Protein AF-A0A3D3LPK2-F1 (afdb_monomer_lite)

Secondary structure (DSSP, 8-state):
------PPPPHHHHHHHHHHTTS---HHHHHHHHHHHTTT-S---HHHHHHH--

pLDDT: mean 89.73, std 11.69, range [44.66, 96.88]

Foldseek 3Di:
DDPPPPDDDDLLLVLLVVQPVVHDDDLVSSQVSSCVVVVNPDHDDPCNSVVSVD

Sequence (54 aa):
MINNNKNPLTPAVLHILLALSTGEKHGYAIMKQVKIDSLGKIKMGPGTLYGSIS

Radius of gyration: 12.54 Å; chains: 1; bounding box: 23×34×35 Å

Structure (mmCIF, N/CA/C/O backbone):
data_AF-A0A3D3LPK2-F1
#
_entry.id   AF-A0A3D3LPK2-F1
#
loop_
_atom_site.group_PDB
_atom_site.id
_atom_site.type_symbol
_atom_site.label_atom_id
_atom_site.label_alt_id
_atom_site.label_comp_id
_atom_site.label_asym_id
_atom_site.label_entity_id
_atom_site.label_seq_id
_atom_site.pdbx_PDB_ins_code
_atom_site.Cartn_x
_atom_site.Cartn_y
_atom_site.Cartn_z
_atom_site.occupancy
_atom_site.B_iso_or_equiv
_atom_site.auth_seq_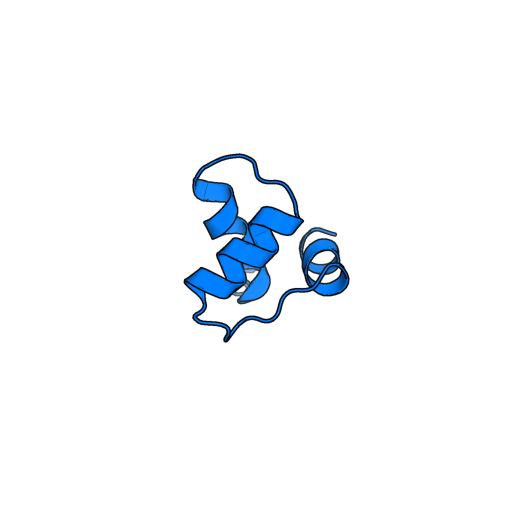id
_atom_site.auth_comp_id
_atom_site.auth_asym_id
_atom_site.auth_atom_id
_atom_site.pdbx_PDB_model_num
ATOM 1 N N . MET A 1 1 ? -3.102 -26.136 -25.656 1.00 44.66 1 MET A N 1
ATOM 2 C CA . MET A 1 1 ? -2.511 -26.282 -24.305 1.00 44.66 1 MET A CA 1
ATOM 3 C C . MET A 1 1 ? -2.948 -25.083 -23.479 1.00 44.66 1 MET A C 1
ATOM 5 O O . MET A 1 1 ? -2.720 -23.964 -23.913 1.00 44.66 1 MET A O 1
ATOM 9 N N . ILE A 1 2 ? -3.642 -25.294 -22.360 1.00 55.47 2 ILE A N 1
ATOM 10 C CA . ILE A 1 2 ? -4.037 -24.217 -21.438 1.00 55.47 2 ILE A CA 1
ATOM 11 C C . ILE A 1 2 ? -2.870 -23.931 -20.486 1.00 55.47 2 ILE A C 1
ATOM 13 O O . ILE A 1 2 ? -2.545 -24.758 -19.638 1.00 55.47 2 ILE A O 1
ATOM 17 N N . ASN A 1 3 ? -2.218 -22.778 -20.644 1.00 57.03 3 ASN A N 1
ATOM 18 C CA . ASN A 1 3 ? -1.173 -22.322 -19.727 1.00 57.03 3 ASN A CA 1
ATOM 19 C C . ASN A 1 3 ? -1.812 -21.851 -18.411 1.00 57.03 3 ASN A C 1
ATOM 21 O O . ASN A 1 3 ? -2.241 -20.708 -18.290 1.00 57.03 3 ASN A O 1
ATOM 25 N N . ASN A 1 4 ? -1.860 -22.732 -17.413 1.00 65.25 4 ASN A N 1
ATOM 26 C CA . ASN A 1 4 ? -2.323 -22.431 -16.054 1.00 65.25 4 ASN A CA 1
ATOM 27 C C . ASN A 1 4 ? -1.190 -21.866 -15.176 1.00 65.25 4 ASN A C 1
ATOM 29 O O . ASN A 1 4 ? -0.905 -22.396 -14.104 1.00 65.25 4 ASN A O 1
ATOM 33 N N . ASN A 1 5 ? -0.530 -20.792 -15.612 1.00 65.06 5 ASN A N 1
ATOM 34 C CA . ASN A 1 5 ? 0.534 -20.159 -14.825 1.00 65.06 5 ASN A CA 1
ATOM 35 C C . ASN A 1 5 ? -0.069 -19.264 -13.722 1.00 65.06 5 ASN A C 1
ATOM 37 O O . ASN A 1 5 ? -0.114 -18.042 -13.836 1.00 65.06 5 ASN A O 1
ATOM 41 N N . LYS A 1 6 ? -0.592 -19.883 -12.656 1.00 69.00 6 LYS A N 1
ATOM 42 C CA . LYS A 1 6 ? -1.080 -19.190 -11.452 1.00 69.00 6 LYS A CA 1
ATOM 43 C C . LYS A 1 6 ? 0.065 -19.003 -10.457 1.00 69.00 6 LYS A C 1
ATOM 45 O O . LYS A 1 6 ? 0.113 -19.678 -9.432 1.00 69.00 6 LYS A O 1
ATOM 50 N N . ASN A 1 7 ? 0.988 -18.090 -10.752 1.00 79.19 7 ASN A N 1
ATOM 51 C CA . ASN A 1 7 ? 1.939 -17.662 -9.729 1.00 79.19 7 ASN A CA 1
ATOM 52 C C . ASN A 1 7 ? 1.194 -16.857 -8.651 1.00 79.19 7 ASN A C 1
ATOM 54 O O . ASN A 1 7 ? 0.345 -16.029 -8.994 1.00 79.19 7 ASN A O 1
ATOM 58 N N . PRO A 1 8 ? 1.472 -17.094 -7.356 1.00 84.88 8 PRO A N 1
ATOM 59 C CA . PRO A 1 8 ? 0.845 -16.331 -6.289 1.00 84.88 8 PRO A CA 1
ATOM 60 C C . PRO A 1 8 ? 1.210 -14.850 -6.419 1.00 84.88 8 PRO A C 1
ATOM 62 O O . PRO A 1 8 ? 2.348 -14.502 -6.742 1.00 84.88 8 PRO A O 1
ATOM 65 N N . LEU A 1 9 ? 0.238 -13.977 -6.149 1.00 89.81 9 LEU A N 1
ATOM 66 C CA . LEU A 1 9 ? 0.486 -12.542 -6.067 1.00 89.81 9 LEU A CA 1
ATOM 67 C C . LEU A 1 9 ? 1.501 -12.262 -4.960 1.00 89.81 9 LEU A C 1
ATOM 69 O O . LEU A 1 9 ? 1.462 -12.873 -3.888 1.00 89.81 9 LEU A O 1
ATOM 73 N N . THR A 1 10 ? 2.378 -11.290 -5.192 1.00 91.56 10 THR A N 1
ATOM 74 C CA . THR A 1 10 ? 3.223 -10.794 -4.109 1.00 91.56 10 THR A CA 1
ATOM 75 C C . THR A 1 10 ? 2.337 -10.142 -3.038 1.00 91.56 10 THR A C 1
ATOM 77 O O . THR A 1 10 ? 1.289 -9.570 -3.363 1.00 91.56 10 THR A O 1
ATOM 80 N N . PRO A 1 11 ? 2.744 -10.161 -1.755 1.00 92.00 11 PRO A N 1
ATOM 81 C CA . PRO A 1 11 ? 1.996 -9.486 -0.698 1.00 92.00 11 PRO A CA 1
ATOM 82 C C . PRO A 1 11 ? 1.724 -8.006 -0.997 1.00 92.00 11 PRO A C 1
ATOM 84 O O . PRO A 1 11 ? 0.659 -7.503 -0.647 1.00 92.00 11 PRO A O 1
ATOM 87 N N . ALA A 1 12 ? 2.655 -7.324 -1.674 1.00 92.56 12 ALA A N 1
ATOM 88 C CA . ALA A 1 12 ? 2.499 -5.934 -2.092 1.00 92.56 12 ALA A CA 1
ATOM 89 C C . ALA A 1 12 ? 1.348 -5.764 -3.096 1.00 92.56 12 ALA A C 1
ATOM 91 O O . ALA A 1 12 ? 0.459 -4.947 -2.863 1.00 92.56 12 ALA A O 1
ATOM 92 N N . VAL A 1 13 ? 1.323 -6.570 -4.162 1.00 94.25 13 VAL A N 1
ATOM 93 C CA . VAL A 1 13 ? 0.271 -6.510 -5.189 1.00 94.25 13 VAL A CA 1
ATOM 94 C C . VAL A 1 13 ? -1.096 -6.848 -4.594 1.00 94.25 13 VAL A C 1
ATOM 96 O O . VAL A 1 13 ? -2.066 -6.139 -4.851 1.00 94.25 13 VAL A O 1
ATOM 99 N N . LEU A 1 1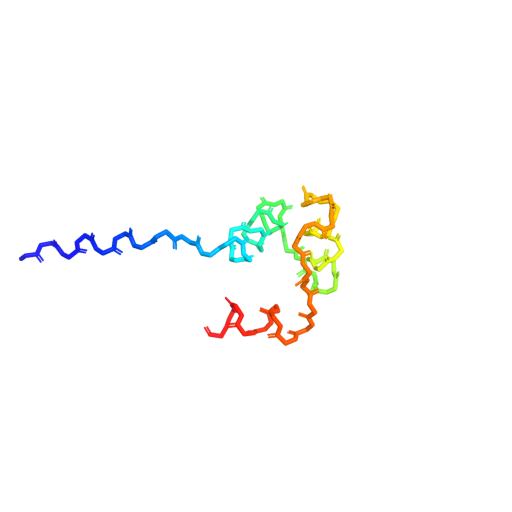4 ? -1.175 -7.866 -3.731 1.00 95.19 14 LEU A N 1
ATOM 100 C CA . LEU A 1 14 ? -2.426 -8.229 -3.060 1.00 95.19 14 LEU A CA 1
ATOM 101 C C . LEU A 1 14 ? -2.989 -7.072 -2.219 1.00 95.19 14 LEU A C 1
ATOM 103 O O . LEU A 1 14 ? -4.182 -6.786 -2.290 1.00 95.19 14 LEU A O 1
ATOM 107 N N . HIS A 1 15 ? -2.141 -6.372 -1.463 1.00 95.81 15 HIS A N 1
ATOM 108 C CA . HIS A 1 15 ? -2.583 -5.238 -0.648 1.00 95.81 15 HIS A CA 1
ATOM 109 C C . HIS A 1 15 ? -2.957 -4.005 -1.488 1.00 95.81 15 HIS A C 1
ATOM 111 O O . HIS A 1 15 ? -3.861 -3.269 -1.101 1.00 95.81 15 HIS A O 1
ATOM 117 N N . ILE A 1 16 ? -2.319 -3.787 -2.644 1.00 95.38 16 ILE A N 1
ATOM 118 C CA . ILE A 1 16 ? -2.719 -2.726 -3.587 1.00 95.38 16 ILE A CA 1
ATOM 119 C C . ILE A 1 16 ? -4.131 -2.998 -4.116 1.00 95.38 16 ILE A C 1
ATOM 121 O O . ILE A 1 16 ? -4.982 -2.110 -4.078 1.00 95.38 16 ILE A O 1
ATOM 125 N N . LEU A 1 17 ? -4.404 -4.230 -4.554 1.00 95.88 17 LEU A N 1
ATOM 126 C CA . LEU A 1 17 ? -5.729 -4.625 -5.039 1.00 95.88 17 LEU A CA 1
ATOM 127 C C . LEU A 1 17 ? -6.791 -4.522 -3.940 1.00 95.88 17 LEU A C 1
ATOM 129 O O . LEU A 1 17 ? -7.885 -4.022 -4.192 1.00 95.88 17 LEU A O 1
ATOM 133 N N . LEU A 1 18 ? -6.463 -4.932 -2.711 1.00 96.06 18 LEU A N 1
ATOM 134 C CA . LEU A 1 18 ? -7.367 -4.793 -1.571 1.00 96.06 18 LEU A CA 1
ATOM 135 C C . LEU A 1 18 ? -7.694 -3.321 -1.292 1.00 96.06 18 LEU A C 1
ATOM 137 O O . LEU A 1 18 ? -8.866 -2.979 -1.137 1.00 96.06 18 LEU A O 1
ATOM 141 N N . ALA A 1 19 ? -6.695 -2.435 -1.309 1.00 95.88 19 ALA A N 1
ATOM 142 C CA . ALA A 1 19 ? -6.918 -1.003 -1.136 1.00 95.88 19 ALA A CA 1
ATOM 143 C C . ALA A 1 19 ? -7.841 -0.434 -2.229 1.00 95.88 19 ALA A C 1
ATOM 145 O O . ALA A 1 19 ? -8.720 0.366 -1.920 1.00 95.88 19 ALA A O 1
ATOM 146 N N . LEU A 1 20 ? -7.695 -0.873 -3.481 1.00 96.38 20 LEU A N 1
ATOM 147 C CA . LEU A 1 20 ? -8.510 -0.422 -4.618 1.00 96.38 20 LEU A CA 1
ATOM 148 C C . LEU A 1 20 ? -9.899 -1.075 -4.695 1.00 96.38 20 LEU A C 1
ATOM 150 O O . LEU A 1 20 ? -10.776 -0.559 -5.383 1.00 96.38 20 LEU A O 1
ATOM 154 N N . SER A 1 21 ? -10.138 -2.173 -3.972 1.00 96.56 21 SER A N 1
ATOM 155 C CA . SER A 1 21 ? -11.428 -2.887 -3.988 1.00 96.56 21 SER A CA 1
ATOM 156 C C . SER A 1 21 ? -12.613 -2.033 -3.518 1.00 96.56 21 SER A C 1
ATOM 158 O O . SER A 1 21 ? -13.758 -2.314 -3.8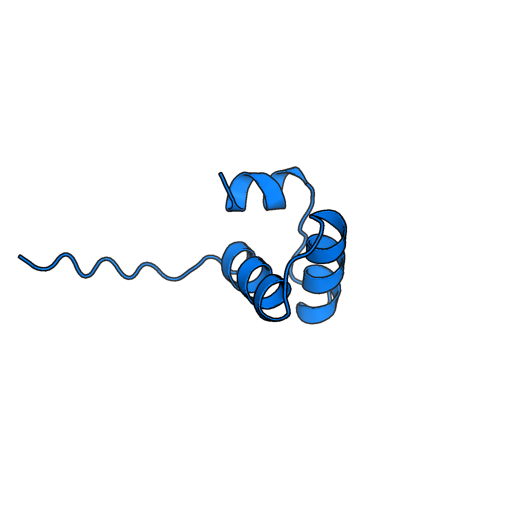57 1.00 96.56 21 SER A O 1
ATOM 160 N N . THR A 1 22 ? -12.333 -0.961 -2.770 1.00 91.69 22 THR A N 1
ATOM 161 C CA . THR A 1 22 ? -13.329 -0.003 -2.261 1.00 91.69 22 THR A CA 1
ATOM 162 C C . THR A 1 22 ? -13.486 1.239 -3.144 1.00 91.69 22 THR A C 1
ATOM 164 O O . THR A 1 22 ? -14.177 2.180 -2.757 1.00 91.69 22 THR A O 1
ATOM 167 N N . GLY A 1 23 ? -12.831 1.268 -4.307 1.00 95.06 23 GLY A N 1
ATOM 168 C CA . GLY A 1 23 ? -12.842 2.378 -5.256 1.00 95.06 23 GLY A CA 1
ATOM 169 C C . GLY A 1 23 ? -11.458 2.976 -5.504 1.00 95.06 23 GLY A C 1
ATOM 170 O O . GLY A 1 23 ? -10.458 2.584 -4.898 1.00 95.06 23 GLY A O 1
ATOM 171 N N . GLU A 1 24 ? -11.414 3.958 -6.403 1.00 95.69 24 GLU A N 1
ATOM 172 C CA . GLU A 1 24 ? -10.184 4.642 -6.801 1.00 95.69 24 GLU A CA 1
ATOM 173 C C . GLU A 1 24 ? -9.502 5.329 -5.613 1.00 95.69 24 GLU A C 1
ATOM 175 O O . GLU A 1 24 ? -10.145 5.936 -4.750 1.00 95.69 24 GLU A O 1
ATOM 180 N N . LYS A 1 25 ? -8.169 5.238 -5.558 1.00 95.81 25 LYS A N 1
ATOM 181 C CA . LYS A 1 25 ? -7.363 5.872 -4.512 1.00 95.81 25 LYS A CA 1
ATOM 182 C C . LYS A 1 25 ? -6.089 6.458 -5.083 1.00 95.81 25 LYS A C 1
ATOM 184 O O . LYS A 1 25 ? -5.432 5.874 -5.938 1.00 95.81 25 LYS A O 1
ATOM 189 N N . HIS A 1 26 ? -5.697 7.596 -4.524 1.00 95.75 26 HIS A N 1
ATOM 190 C CA . HIS A 1 26 ? -4.396 8.183 -4.799 1.00 95.75 26 HIS A CA 1
ATOM 191 C C . HIS A 1 26 ? -3.273 7.310 -4.218 1.00 95.75 26 HIS A C 1
ATOM 193 O O . HIS A 1 26 ? -3.452 6.686 -3.169 1.00 95.75 26 HIS A O 1
ATOM 199 N N . GLY A 1 27 ? -2.088 7.304 -4.838 1.00 94.62 27 GLY A N 1
ATOM 200 C CA . GLY A 1 27 ? -0.992 6.405 -4.441 1.00 94.62 27 GLY A CA 1
ATOM 201 C C . GLY A 1 27 ? -0.582 6.534 -2.969 1.00 94.62 27 GLY A C 1
ATOM 202 O O . GLY A 1 27 ? -0.316 5.543 -2.290 1.00 94.62 27 GLY A O 1
ATOM 203 N N . TYR A 1 28 ? -0.627 7.749 -2.419 1.00 96.25 28 TYR A N 1
ATOM 204 C CA . TYR A 1 28 ? -0.360 7.974 -0.998 1.00 96.25 28 TYR A CA 1
ATOM 205 C C . TYR A 1 28 ? -1.437 7.391 -0.070 1.00 96.25 28 TYR A C 1
ATOM 207 O O . TYR A 1 28 ? -1.116 6.874 1.002 1.00 96.25 28 TYR A O 1
ATOM 215 N N . ALA A 1 29 ? -2.705 7.430 -0.487 1.00 96.75 29 ALA A N 1
ATOM 216 C CA . ALA A 1 29 ? -3.794 6.804 0.255 1.00 96.75 29 ALA A CA 1
ATOM 217 C C . ALA A 1 29 ? -3.647 5.275 0.263 1.00 96.75 29 ALA A C 1
ATOM 219 O O . ALA A 1 29 ? -3.847 4.662 1.308 1.00 96.75 29 ALA A O 1
ATOM 220 N N . ILE A 1 30 ? -3.199 4.676 -0.848 1.00 96.88 30 ILE A N 1
ATOM 221 C CA . ILE A 1 30 ? -2.869 3.244 -0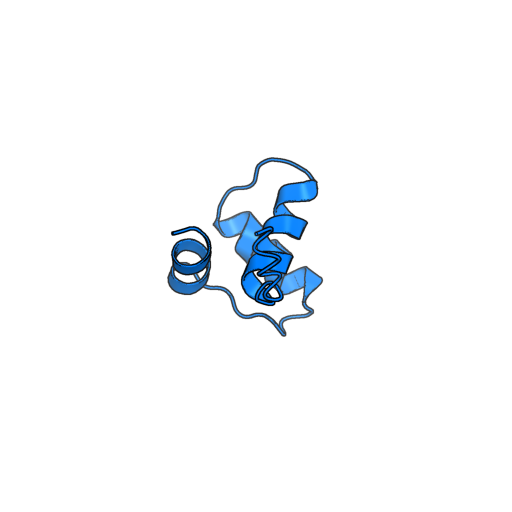.920 1.00 96.88 30 ILE A CA 1
ATOM 222 C C . ILE A 1 30 ? -1.755 2.911 0.077 1.00 96.88 30 ILE A C 1
ATOM 224 O O . ILE A 1 30 ? -1.949 2.063 0.940 1.00 96.88 30 ILE A O 1
ATOM 228 N N . MET A 1 31 ? -0.621 3.619 0.044 1.00 96.50 31 MET A N 1
ATOM 229 C CA . MET A 1 31 ? 0.498 3.357 0.967 1.00 96.50 31 MET A CA 1
ATOM 230 C C . MET A 1 31 ? 0.089 3.462 2.446 1.00 96.50 31 MET A C 1
ATOM 232 O O . MET A 1 31 ? 0.509 2.640 3.265 1.00 96.50 31 MET A O 1
ATOM 236 N N . LYS A 1 32 ? -0.752 4.445 2.798 1.00 96.62 32 LYS A N 1
ATOM 237 C CA . LYS A 1 32 ? -1.313 4.580 4.152 1.00 96.62 32 LYS A CA 1
ATOM 238 C C . LYS A 1 32 ? -2.198 3.394 4.527 1.00 96.62 32 LYS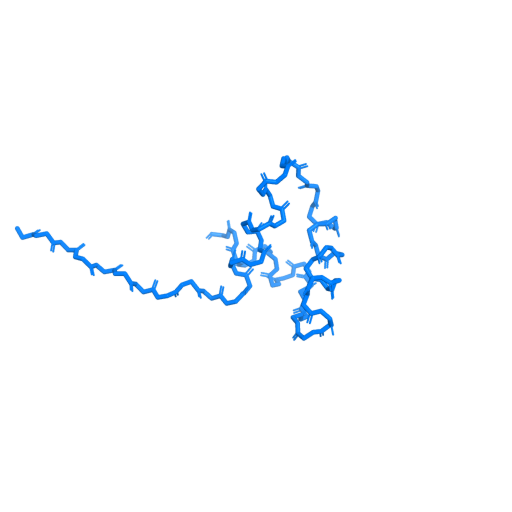 A C 1
ATOM 240 O O . LYS A 1 32 ? -2.005 2.830 5.601 1.00 96.62 32 LYS A O 1
ATOM 245 N N . GLN A 1 33 ? -3.127 3.020 3.651 1.00 96.62 33 GLN A N 1
ATOM 246 C CA . GLN A 1 33 ? -4.057 1.919 3.887 1.00 96.62 33 GLN A CA 1
ATOM 247 C C . GLN A 1 33 ? -3.309 0.591 4.045 1.00 96.62 33 GLN A C 1
ATOM 249 O O . GLN A 1 33 ? -3.491 -0.095 5.041 1.00 96.62 33 GLN A O 1
ATOM 254 N N . VAL A 1 34 ? -2.362 0.289 3.151 1.00 96.31 34 VAL A N 1
ATOM 255 C CA . VAL A 1 34 ? -1.532 -0.925 3.228 1.00 96.31 34 VAL A CA 1
ATOM 256 C C . VAL A 1 34 ? -0.745 -0.988 4.535 1.00 96.31 34 VAL A C 1
ATOM 258 O O . VAL A 1 34 ? -0.643 -2.053 5.145 1.00 96.31 34 VAL A O 1
ATOM 261 N N . LYS A 1 35 ? -0.203 0.139 5.011 1.00 96.81 35 LYS A N 1
ATOM 262 C CA . LYS A 1 35 ? 0.481 0.187 6.310 1.00 96.81 35 LYS A CA 1
ATOM 263 C C . LYS A 1 35 ? -0.470 -0.149 7.463 1.00 96.81 35 LYS A C 1
ATOM 265 O O . LYS A 1 35 ? -0.052 -0.848 8.381 1.00 96.81 35 LYS A O 1
ATOM 270 N N . ILE A 1 36 ? -1.707 0.345 7.427 1.00 96.31 36 ILE A N 1
ATOM 271 C CA . ILE A 1 36 ? -2.726 0.083 8.454 1.00 96.31 36 ILE A CA 1
ATOM 272 C C . ILE A 1 36 ? -3.157 -1.387 8.409 1.00 96.31 36 ILE A C 1
ATOM 274 O O . ILE A 1 36 ? -3.014 -2.089 9.408 1.00 96.31 36 ILE A O 1
ATOM 278 N N . 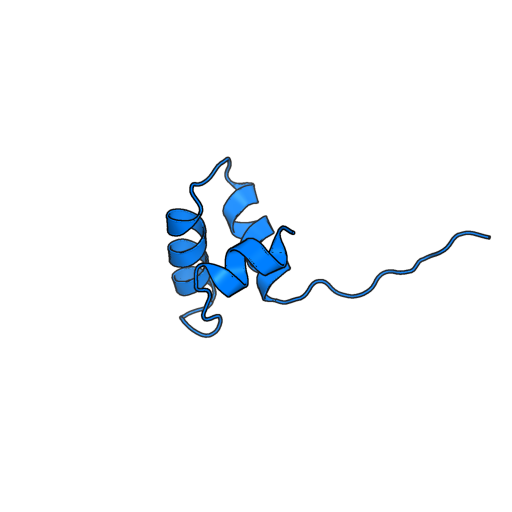ASP A 1 37 ? -3.584 -1.870 7.244 1.00 95.31 37 ASP A N 1
ATOM 279 C CA . ASP A 1 37 ? -4.135 -3.219 7.056 1.00 95.31 37 ASP A CA 1
ATOM 280 C C . ASP A 1 37 ? -3.104 -4.312 7.347 1.00 95.31 37 ASP A C 1
ATOM 282 O O . ASP A 1 37 ? -3.427 -5.372 7.877 1.00 95.31 37 ASP A O 1
ATOM 286 N N . SER A 1 38 ? -1.832 -4.036 7.048 1.00 95.31 38 SER A N 1
ATOM 287 C CA . SER A 1 38 ? -0.737 -4.964 7.330 1.00 95.31 38 SER A CA 1
ATOM 288 C C . SER A 1 38 ? -0.160 -4.838 8.741 1.00 95.31 38 SER A C 1
ATOM 290 O O . SER A 1 38 ? 0.822 -5.517 9.048 1.00 95.31 38 SER A O 1
ATOM 292 N N . LEU A 1 39 ? -0.704 -3.963 9.596 1.00 96.00 39 LEU A N 1
ATOM 293 C CA . LEU A 1 39 ? -0.143 -3.633 10.914 1.00 96.00 39 LEU A CA 1
ATOM 294 C C . LEU A 1 39 ? 1.346 -3.242 10.835 1.00 96.00 39 LEU A C 1
ATOM 296 O O . LEU A 1 39 ? 2.168 -3.629 11.664 1.00 96.00 39 LEU A O 1
ATOM 300 N N . GLY A 1 40 ? 1.718 -2.516 9.781 1.00 95.00 40 GLY A N 1
ATOM 301 C CA . GLY A 1 40 ? 3.085 -2.077 9.510 1.00 95.00 40 GLY A CA 1
ATOM 302 C C . GLY A 1 40 ? 4.040 -3.161 9.001 1.00 95.00 40 GLY A C 1
ATOM 303 O O . GLY A 1 40 ? 5.218 -2.857 8.796 1.00 95.00 40 GLY A O 1
ATOM 304 N N . LYS A 1 41 ? 3.575 -4.397 8.768 1.00 94.81 41 LYS A N 1
ATOM 305 C CA . LYS A 1 41 ? 4.407 -5.490 8.231 1.00 94.81 41 LYS A CA 1
ATOM 306 C C . LYS A 1 41 ? 4.815 -5.245 6.782 1.00 94.81 41 LYS A C 1
ATOM 308 O O . LYS A 1 41 ? 5.924 -5.601 6.394 1.00 94.81 41 LYS A O 1
ATOM 313 N N . ILE A 1 42 ? 3.943 -4.621 5.991 1.00 93.62 42 ILE A N 1
ATOM 314 C CA . ILE A 1 42 ? 4.250 -4.231 4.617 1.00 93.62 42 ILE A CA 1
ATOM 315 C C . ILE A 1 42 ? 4.703 -2.772 4.613 1.00 93.62 42 ILE A C 1
ATOM 317 O O . ILE A 1 42 ? 3.931 -1.852 4.886 1.00 93.62 42 ILE A O 1
ATOM 321 N N . LYS A 1 43 ? 5.980 -2.555 4.285 1.00 90.31 43 LYS A N 1
ATOM 322 C CA . LYS A 1 43 ? 6.543 -1.223 4.053 1.00 90.31 43 LYS A CA 1
ATOM 323 C C . LYS A 1 43 ? 6.481 -0.922 2.563 1.00 90.31 43 LYS A C 1
ATOM 325 O O . LYS A 1 43 ? 7.198 -1.532 1.778 1.00 90.31 43 LYS A O 1
ATOM 330 N N . MET A 1 44 ? 5.626 0.020 2.190 1.00 92.69 44 MET A N 1
ATOM 331 C CA . MET A 1 44 ? 5.439 0.433 0.805 1.00 92.69 44 MET A CA 1
ATOM 332 C C . MET A 1 44 ? 5.746 1.922 0.678 1.00 92.69 44 MET A C 1
ATOM 334 O O . MET A 1 44 ? 5.011 2.756 1.201 1.00 92.69 44 MET A O 1
ATOM 338 N N . GLY A 1 45 ? 6.865 2.237 0.025 1.00 94.19 45 GLY A N 1
ATOM 339 C CA . GLY A 1 45 ? 7.176 3.590 -0.438 1.00 94.19 45 GLY A CA 1
ATOM 340 C C . GLY A 1 45 ? 6.810 3.770 -1.916 1.00 94.19 45 GLY A C 1
ATOM 341 O O . GLY A 1 45 ? 6.396 2.803 -2.559 1.00 94.19 45 GLY A O 1
ATOM 342 N N . PRO A 1 46 ? 7.018 4.970 -2.488 1.00 93.81 46 PRO A N 1
ATOM 343 C CA . PRO A 1 46 ? 6.698 5.254 -3.887 1.00 93.81 46 PRO A CA 1
ATOM 344 C C . PRO A 1 46 ? 7.342 4.265 -4.864 1.00 93.81 46 PRO A C 1
ATOM 346 O O . PRO A 1 46 ? 6.659 3.748 -5.736 1.00 93.81 46 PRO A O 1
ATOM 349 N N . GLY A 1 47 ? 8.626 3.931 -4.679 1.00 94.12 47 GLY A N 1
ATOM 350 C CA . GLY A 1 47 ? 9.320 2.972 -5.548 1.00 94.12 47 GLY A CA 1
ATOM 351 C C . GLY A 1 47 ? 8.703 1.570 -5.516 1.00 94.12 47 GLY A C 1
ATOM 352 O O . GLY A 1 47 ? 8.512 0.960 -6.561 1.00 94.12 47 GLY A O 1
ATOM 353 N N . THR A 1 48 ? 8.321 1.079 -4.332 1.00 92.69 48 THR A N 1
ATOM 354 C CA . THR A 1 48 ? 7.637 -0.216 -4.188 1.00 92.69 48 THR A CA 1
ATOM 355 C C . THR A 1 48 ? 6.242 -0.184 -4.799 1.00 92.69 48 THR A C 1
ATOM 357 O O . THR A 1 48 ? 5.851 -1.138 -5.466 1.00 92.69 48 THR A O 1
ATOM 360 N N . LEU A 1 49 ? 5.496 0.901 -4.573 1.00 93.94 49 LEU A N 1
ATOM 361 C CA . LEU A 1 49 ? 4.157 1.072 -5.121 1.00 93.94 49 LEU A CA 1
ATOM 362 C C . LEU A 1 49 ? 4.214 1.093 -6.650 1.00 93.94 49 LEU A C 1
ATOM 364 O O . LEU A 1 49 ? 3.633 0.225 -7.284 1.00 93.94 49 LEU A O 1
ATOM 368 N N . TYR A 1 50 ? 4.952 2.033 -7.241 1.00 91.00 50 TYR A N 1
ATOM 369 C CA . TYR A 1 50 ? 4.996 2.196 -8.693 1.00 91.00 50 TYR A CA 1
ATOM 370 C C . TYR A 1 50 ? 5.654 1.008 -9.394 1.00 91.00 50 TYR A C 1
ATOM 372 O O . TYR A 1 50 ? 5.156 0.583 -10.430 1.00 91.00 50 TYR A O 1
ATOM 380 N N . GLY A 1 51 ? 6.679 0.391 -8.796 1.00 92.06 51 GLY A N 1
ATOM 381 C CA . GLY A 1 51 ? 7.266 -0.843 -9.324 1.00 92.06 51 GLY A CA 1
ATOM 382 C C . GLY A 1 51 ? 6.318 -2.049 -9.294 1.00 92.06 51 GLY A C 1
ATOM 383 O O . GLY A 1 51 ? 6.500 -2.974 -10.073 1.00 92.06 51 GLY A O 1
ATOM 384 N N . SER A 1 52 ? 5.291 -2.043 -8.435 1.00 89.81 52 SER A N 1
ATOM 385 C CA . SER A 1 52 ? 4.269 -3.104 -8.389 1.00 89.81 52 SER A CA 1
ATOM 386 C C . SER A 1 52 ? 3.137 -2.910 -9.406 1.00 89.81 52 SER A C 1
ATOM 388 O O . SER A 1 52 ? 2.340 -3.827 -9.587 1.00 89.81 52 SER A O 1
ATOM 390 N N . ILE A 1 53 ? 3.027 -1.721 -10.011 1.00 86.94 53 ILE A N 1
ATOM 391 C CA . ILE A 1 53 ? 1.970 -1.341 -10.970 1.00 86.94 53 ILE A CA 1
ATOM 392 C C . ILE A 1 53 ? 2.578 -1.044 -12.360 1.00 86.94 53 ILE A C 1
ATOM 394 O O . ILE A 1 53 ? 1.884 -0.562 -13.250 1.00 86.94 53 ILE A O 1
ATOM 398 N N . SER A 1 54 ? 3.884 -1.280 -12.524 1.00 78.44 54 SER A N 1
ATOM 399 C CA . SER A 1 54 ? 4.596 -1.147 -13.801 1.00 78.44 54 SER A CA 1
ATOM 400 C C . SER A 1 54 ? 4.315 -2.322 -14.732 1.00 78.44 54 SER A C 1
ATOM 402 O O . SER A 1 54 ? 4.084 -3.440 -14.217 1.00 78.44 54 SER A O 1
#